Protein AF-A0A6M3LXX3-F1 (afdb_monomer_lite)

Radius of gyration: 16.16 Å; chains: 1; bounding box: 36×19×49 Å

InterPro domains:
  IPR009057 Homedomain-like superfamily [SSF46689] (35-74)

Organism: NCBI:txid1070528

Foldseek 3Di:
DPPPDPQCDDPQDRGPVPRPDPDDCVRVVDHPVVVVVVVLLVVLQVVVVVPDDLVNSCVVVVHDSVVSCCSNVVPPDD

Sequence (78 aa):
MIERYQDTGCELAPSCLNCPFPVCREDDGYTVRAFIKRRRDAEILELCQAGLSVGELAERFGLSERSIWRITAGGRLH

pLDDT: mean 75.29, std 11.34, range [39.53, 88.44]

Structure (mmCIF, N/CA/C/O backbone):
data_AF-A0A6M3LXX3-F1
#
_entry.id   AF-A0A6M3LXX3-F1
#
loop_
_atom_site.group_PDB
_atom_site.id
_atom_site.type_symbol
_atom_site.label_atom_id
_atom_site.label_alt_id
_atom_site.label_comp_id
_atom_site.label_asym_id
_atom_site.label_entity_id
_atom_site.label_seq_id
_atom_site.pdbx_PDB_ins_code
_atom_site.Cartn_x
_atom_site.Cartn_y
_atom_site.Cartn_z
_atom_site.occupancy
_atom_site.B_iso_or_equiv
_atom_site.auth_seq_id
_atom_site.auth_comp_id
_atom_site.auth_asym_id
_atom_site.auth_atom_id
_atom_site.pdbx_PDB_model_num
ATOM 1 N N . MET A 1 1 ? 18.963 -9.069 -35.677 1.00 44.62 1 MET A N 1
ATOM 2 C CA . MET A 1 1 ? 19.602 -8.192 -34.674 1.00 44.62 1 MET A CA 1
ATOM 3 C C . MET A 1 1 ? 18.988 -8.544 -33.337 1.00 44.62 1 MET A C 1
ATOM 5 O O . MET A 1 1 ? 17.774 -8.479 -33.234 1.00 44.62 1 MET A O 1
ATOM 9 N N . ILE A 1 2 ? 19.777 -9.041 -32.385 1.00 58.84 2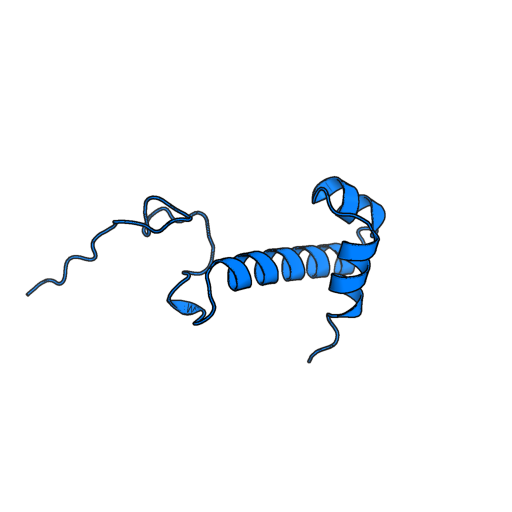 ILE A N 1
ATOM 10 C CA . ILE A 1 2 ? 19.254 -9.395 -31.061 1.00 58.84 2 ILE A CA 1
ATOM 11 C C . ILE A 1 2 ? 19.243 -8.106 -30.249 1.00 58.84 2 ILE A C 1
ATOM 13 O O . ILE A 1 2 ? 20.304 -7.599 -29.890 1.00 58.84 2 ILE A O 1
ATOM 17 N N . GLU A 1 3 ? 18.056 -7.550 -30.036 1.00 57.75 3 GLU A N 1
ATOM 18 C CA . GLU A 1 3 ? 17.842 -6.404 -29.160 1.00 57.75 3 GLU A CA 1
ATOM 19 C C . GLU A 1 3 ? 18.174 -6.853 -27.732 1.00 57.75 3 GLU A C 1
ATOM 21 O O . GLU A 1 3 ? 17.422 -7.581 -27.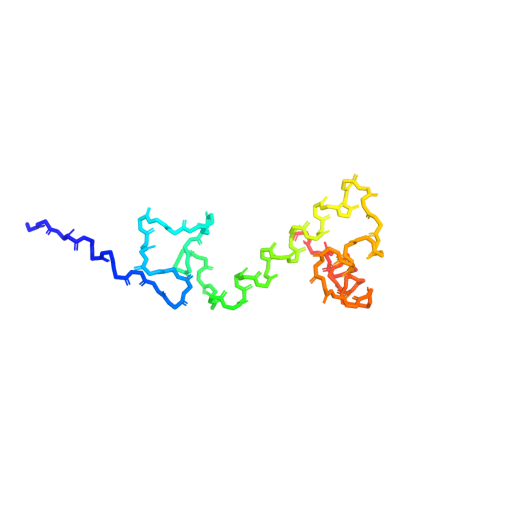085 1.00 57.75 3 GLU A O 1
ATOM 26 N N . ARG A 1 4 ? 19.396 -6.552 -27.283 1.00 62.28 4 ARG A N 1
ATOM 27 C CA . ARG A 1 4 ? 19.855 -6.922 -25.945 1.00 62.28 4 ARG A CA 1
ATOM 28 C C . ARG A 1 4 ? 19.213 -5.947 -24.979 1.00 62.28 4 ARG A C 1
ATOM 30 O O . ARG A 1 4 ? 19.655 -4.806 -24.890 1.00 62.28 4 ARG A O 1
ATOM 37 N N . TYR A 1 5 ? 18.183 -6.411 -24.281 1.00 67.56 5 TYR A N 1
ATOM 38 C CA . TYR A 1 5 ? 17.611 -5.704 -23.145 1.00 67.56 5 TYR A CA 1
ATOM 39 C C . TYR A 1 5 ? 18.749 -5.281 -22.204 1.00 67.56 5 TYR A C 1
ATOM 41 O O . TYR A 1 5 ? 19.444 -6.131 -21.640 1.00 67.56 5 TYR A O 1
ATOM 49 N N . GLN A 1 6 ? 19.019 -3.975 -22.133 1.00 65.75 6 GLN A N 1
ATOM 50 C CA . GLN A 1 6 ? 20.039 -3.441 -21.241 1.00 65.75 6 GLN A CA 1
ATOM 51 C C . GLN A 1 6 ? 19.447 -3.412 -19.843 1.00 65.75 6 GLN A C 1
ATOM 53 O O . GLN A 1 6 ? 18.476 -2.708 -19.578 1.00 65.75 6 GLN A O 1
ATOM 58 N N . ASP A 1 7 ? 20.038 -4.202 -18.956 1.00 74.19 7 ASP A N 1
ATOM 59 C CA . ASP A 1 7 ? 19.650 -4.263 -17.557 1.00 74.19 7 ASP A CA 1
ATOM 60 C C . ASP A 1 7 ? 20.209 -3.059 -16.786 1.00 74.19 7 ASP A C 1
ATOM 62 O O . ASP A 1 7 ? 21.016 -3.186 -15.874 1.00 74.19 7 ASP A O 1
ATOM 66 N N . THR A 1 8 ? 19.844 -1.855 -17.216 1.00 78.00 8 THR A N 1
ATOM 67 C CA . THR A 1 8 ? 20.291 -0.597 -16.606 1.00 78.00 8 THR A CA 1
ATOM 68 C C . THR A 1 8 ? 19.525 -0.262 -15.331 1.00 78.00 8 THR A C 1
ATOM 70 O O . THR A 1 8 ? 19.943 0.622 -14.586 1.00 78.00 8 THR A O 1
ATOM 73 N N . GLY A 1 9 ? 18.405 -0.945 -15.077 1.00 77.00 9 GLY A N 1
ATOM 74 C CA . GLY A 1 9 ? 17.531 -0.612 -13.964 1.00 77.00 9 GLY A CA 1
ATOM 75 C C . GLY A 1 9 ? 16.855 0.752 -14.128 1.00 77.00 9 GLY A C 1
ATOM 76 O O . GLY A 1 9 ? 16.810 1.349 -15.204 1.00 77.00 9 GLY A O 1
ATOM 77 N N . CYS A 1 10 ? 16.310 1.256 -13.028 1.00 78.88 10 CYS A N 1
ATOM 78 C CA . CYS A 1 10 ? 15.744 2.593 -12.901 1.00 78.88 10 CYS A CA 1
ATOM 79 C C . CYS A 1 10 ? 16.097 3.193 -11.531 1.00 78.88 10 CYS A C 1
ATOM 81 O O . CYS A 1 10 ? 16.785 2.575 -10.723 1.00 78.88 10 CYS A O 1
ATOM 83 N N . GLU A 1 11 ? 15.576 4.383 -11.228 1.00 74.44 11 GLU A N 1
ATOM 84 C CA . GLU A 1 11 ? 15.782 5.065 -9.938 1.00 74.44 11 GLU A CA 1
ATOM 85 C C . GLU A 1 11 ? 15.353 4.248 -8.700 1.00 74.44 11 GLU A C 1
ATOM 87 O O . GLU A 1 11 ? 15.749 4.572 -7.584 1.00 74.44 11 GLU A O 1
ATOM 92 N N . LEU A 1 12 ? 14.550 3.195 -8.884 1.00 71.44 12 LEU A N 1
ATOM 93 C CA . LEU A 1 12 ? 14.061 2.331 -7.807 1.00 71.44 12 LEU A CA 1
ATOM 94 C C . LEU A 1 12 ? 14.858 1.047 -7.612 1.00 71.44 12 LEU A C 1
ATOM 96 O O . LEU A 1 12 ? 14.863 0.480 -6.523 1.00 71.44 12 LEU A O 1
ATOM 100 N N . ALA A 1 13 ? 15.447 0.541 -8.687 1.00 77.75 13 ALA A N 1
ATOM 101 C CA . ALA A 1 13 ? 16.113 -0.745 -8.703 1.00 77.75 13 ALA A CA 1
ATOM 102 C C . ALA A 1 13 ? 17.261 -0.660 -9.706 1.00 77.75 13 ALA A C 1
ATOM 104 O O . ALA A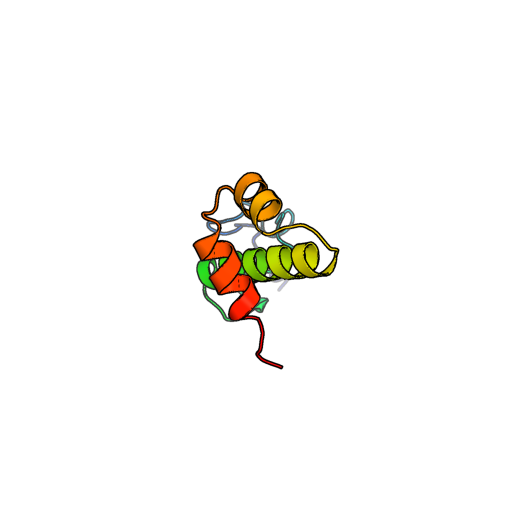 1 13 ? 17.004 -0.361 -10.869 1.00 77.75 13 ALA A O 1
ATOM 105 N N . PRO A 1 14 ? 18.506 -0.950 -9.304 1.00 79.25 14 PRO A N 1
ATOM 106 C CA . PRO A 1 14 ? 19.666 -0.834 -10.188 1.00 79.25 14 PRO A CA 1
ATOM 107 C C . PRO A 1 14 ? 19.687 -1.892 -11.306 1.00 79.25 14 PRO A C 1
ATOM 109 O O . PRO A 1 14 ? 20.549 -1.838 -12.172 1.00 79.25 14 PRO A O 1
ATOM 112 N N . SER A 1 15 ? 18.756 -2.851 -11.282 1.00 80.88 15 SER A N 1
ATOM 113 C CA . SER A 1 15 ? 18.614 -3.945 -12.241 1.00 80.88 15 SER A CA 1
ATOM 114 C C . SER A 1 15 ? 17.126 -4.198 -12.484 1.00 80.88 15 SER A C 1
ATOM 116 O O . SER A 1 15 ? 16.352 -4.333 -11.534 1.00 80.88 15 SER A O 1
ATOM 118 N N . CYS A 1 16 ? 16.720 -4.256 -13.750 1.00 78.75 16 CYS A N 1
ATOM 119 C CA . CYS A 1 16 ? 15.354 -4.595 -14.145 1.00 78.75 16 CYS A CA 1
ATOM 120 C C . CYS A 1 16 ? 15.082 -6.097 -13.963 1.00 78.75 16 CYS A C 1
ATOM 122 O O . CYS A 1 16 ? 13.976 -6.486 -13.598 1.00 78.75 16 CYS A O 1
ATOM 124 N N . LEU A 1 17 ? 16.101 -6.933 -14.169 1.00 80.69 17 LEU A N 1
ATOM 125 C CA . LEU A 1 17 ? 16.054 -8.386 -14.018 1.00 80.69 17 LEU A CA 1
ATOM 126 C C . LEU A 1 17 ? 16.022 -8.833 -12.550 1.00 80.69 17 LEU A C 1
ATOM 128 O O . LEU A 1 17 ? 15.506 -9.906 -12.259 1.00 80.69 17 LEU A O 1
ATOM 132 N N . ASN A 1 18 ? 16.542 -8.016 -11.629 1.00 76.62 18 ASN A N 1
ATOM 133 C CA . ASN A 1 18 ? 16.489 -8.254 -10.180 1.00 76.62 18 ASN A CA 1
ATOM 134 C C . ASN A 1 18 ? 15.612 -7.222 -9.465 1.00 76.62 18 ASN A C 1
ATOM 136 O O . ASN A 1 18 ? 15.854 -6.875 -8.307 1.00 76.62 18 ASN A O 1
ATOM 140 N N . CYS A 1 19 ? 14.615 -6.690 -10.169 1.00 79.12 19 CYS A N 1
ATOM 141 C CA . CYS A 1 19 ? 13.724 -5.700 -9.601 1.00 79.12 19 CYS A CA 1
ATOM 142 C C . CYS A 1 19 ? 12.950 -6.332 -8.427 1.00 79.12 19 CYS A C 1
ATOM 144 O O . CYS A 1 19 ? 12.241 -7.317 -8.634 1.00 79.12 19 CYS A O 1
ATOM 146 N N . PRO A 1 20 ? 13.035 -5.783 -7.199 1.00 75.56 20 PRO A N 1
ATOM 147 C CA . PRO A 1 20 ? 12.272 -6.296 -6.060 1.00 75.56 20 PRO A CA 1
ATOM 148 C C . PRO A 1 20 ? 10.776 -5.964 -6.174 1.00 75.56 20 PRO A C 1
ATOM 150 O O . PRO A 1 20 ? 9.988 -6.339 -5.308 1.00 75.56 20 PRO A O 1
ATOM 153 N N . PHE A 1 21 ? 10.381 -5.225 -7.216 1.00 70.75 21 PHE A N 1
ATOM 154 C CA . PHE A 1 21 ? 9.014 -4.787 -7.415 1.00 70.75 21 PHE A CA 1
ATOM 155 C C . PHE A 1 21 ? 8.243 -5.767 -8.308 1.00 70.75 21 PHE A C 1
ATOM 157 O O . PHE A 1 21 ? 8.721 -6.136 -9.379 1.00 70.75 21 PHE A O 1
ATOM 164 N N . PRO A 1 22 ? 7.012 -6.131 -7.919 1.00 67.00 22 PRO A N 1
ATOM 165 C CA . PRO A 1 22 ? 6.185 -7.087 -8.655 1.00 67.00 22 PRO A CA 1
ATOM 166 C C . PRO A 1 22 ? 5.594 -6.546 -9.970 1.00 67.00 22 PRO A C 1
ATOM 168 O O . PRO A 1 22 ? 4.994 -7.320 -10.708 1.00 67.00 22 PRO A O 1
ATOM 171 N N . VAL A 1 23 ? 5.712 -5.243 -10.264 1.00 69.75 23 VAL A N 1
ATOM 172 C CA . VAL A 1 23 ? 5.299 -4.640 -11.550 1.00 69.75 23 VAL A CA 1
ATOM 173 C C . VAL A 1 23 ? 6.327 -3.589 -11.958 1.00 69.75 23 VAL A C 1
ATOM 175 O O . VAL A 1 23 ? 6.841 -2.851 -11.112 1.00 69.75 23 VAL A O 1
ATOM 178 N N . CYS A 1 24 ? 6.626 -3.526 -13.256 1.00 73.62 24 CYS A N 1
ATOM 179 C CA . CYS A 1 24 ? 7.549 -2.551 -13.822 1.00 73.62 24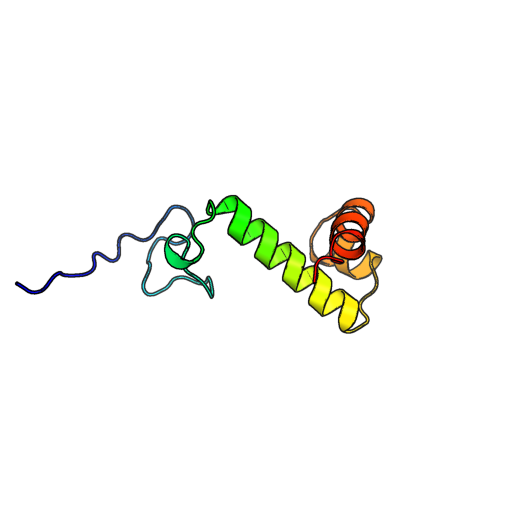 CYS A CA 1
ATOM 180 C C . CYS A 1 24 ? 6.885 -1.172 -13.969 1.00 73.62 24 CYS A C 1
ATOM 182 O O . CYS A 1 24 ? 5.716 -1.062 -14.332 1.00 73.62 24 CYS A O 1
ATOM 184 N N . ARG A 1 25 ? 7.659 -0.102 -13.747 1.00 67.88 25 ARG A N 1
ATOM 185 C CA . ARG A 1 25 ? 7.193 1.289 -13.891 1.00 67.88 25 ARG A CA 1
ATOM 186 C C . ARG A 1 25 ? 6.674 1.618 -15.297 1.00 67.88 25 ARG A C 1
ATOM 188 O O . ARG A 1 25 ? 5.818 2.479 -15.436 1.00 67.88 25 ARG A O 1
ATOM 195 N N . GLU A 1 26 ? 7.244 0.976 -16.316 1.00 67.62 26 GLU A N 1
ATOM 196 C CA . GLU A 1 26 ? 6.877 1.193 -17.720 1.00 67.62 26 GLU A CA 1
ATOM 197 C C . GLU A 1 26 ? 5.570 0.468 -18.071 1.00 67.62 26 GLU A C 1
ATOM 199 O O . GLU A 1 26 ? 4.849 0.913 -18.956 1.00 67.62 26 GLU A O 1
ATOM 204 N N . ASP A 1 27 ? 5.253 -0.616 -17.356 1.00 70.00 27 ASP A N 1
ATOM 205 C CA . ASP A 1 27 ? 4.073 -1.455 -17.595 1.00 70.00 27 ASP A CA 1
ATOM 206 C C . ASP A 1 27 ? 2.782 -0.787 -17.093 1.00 70.00 27 ASP A C 1
ATOM 208 O O . ASP A 1 27 ? 1.747 -0.845 -17.749 1.00 70.00 27 ASP A O 1
ATOM 212 N N . ASP A 1 28 ? 2.838 -0.108 -15.940 1.00 64.94 28 ASP A N 1
ATOM 213 C CA . ASP A 1 28 ? 1.647 0.462 -15.290 1.00 64.94 28 ASP A CA 1
ATOM 214 C C . ASP A 1 28 ? 1.208 1.809 -15.908 1.00 64.94 28 ASP A C 1
ATOM 216 O O . ASP A 1 28 ? 0.144 2.324 -15.580 1.00 64.94 28 ASP A O 1
ATOM 220 N N . GLY A 1 29 ? 2.011 2.427 -16.787 1.00 61.91 29 GLY A N 1
ATOM 221 C CA . GLY A 1 29 ? 1.701 3.715 -17.440 1.00 61.91 29 GLY A CA 1
ATOM 222 C C . GLY A 1 29 ? 1.593 4.929 -16.496 1.00 61.91 29 GLY A C 1
ATOM 223 O O . GLY A 1 29 ? 1.434 6.067 -16.945 1.00 61.91 29 GLY A O 1
ATOM 224 N N . TYR A 1 30 ? 1.701 4.714 -15.183 1.00 61.91 30 TYR A N 1
ATOM 225 C CA . TYR A 1 30 ? 1.747 5.738 -14.147 1.00 61.91 30 TYR A CA 1
ATOM 226 C C . TYR A 1 30 ? 3.189 6.104 -13.791 1.00 61.91 30 TYR A C 1
ATOM 228 O O . TYR A 1 30 ? 4.124 5.320 -13.934 1.00 61.91 30 TYR A O 1
ATOM 236 N N . THR A 1 31 ? 3.388 7.311 -13.252 1.00 66.75 31 THR A N 1
ATOM 237 C CA . THR A 1 31 ? 4.691 7.661 -12.677 1.00 66.75 31 THR A CA 1
ATOM 238 C C . THR A 1 31 ? 5.048 6.684 -11.559 1.00 66.75 31 THR A C 1
ATOM 240 O O . THR A 1 31 ? 4.219 6.348 -10.718 1.00 66.75 31 THR A O 1
ATOM 243 N N . VAL A 1 32 ? 6.320 6.295 -11.503 1.00 67.06 32 VAL A N 1
ATOM 244 C CA . VAL A 1 32 ? 6.935 5.455 -10.460 1.00 67.06 32 VAL A CA 1
ATOM 245 C C . VAL A 1 32 ? 6.398 5.731 -9.051 1.00 67.06 32 VAL A C 1
ATOM 247 O O . VAL A 1 32 ? 6.041 4.823 -8.301 1.00 67.06 32 VAL A O 1
ATOM 250 N N . ARG A 1 33 ? 6.311 7.013 -8.688 1.00 67.94 33 ARG A N 1
ATOM 251 C CA . ARG A 1 33 ? 5.829 7.454 -7.374 1.00 67.94 33 ARG A CA 1
ATOM 252 C C . ARG A 1 33 ? 4.349 7.148 -7.159 1.00 67.94 33 ARG A C 1
ATOM 254 O O . ARG A 1 33 ? 3.961 6.787 -6.051 1.00 67.94 33 ARG A O 1
ATOM 261 N N . ALA A 1 34 ? 3.528 7.287 -8.198 1.00 71.81 34 ALA A N 1
ATOM 262 C CA . ALA A 1 34 ? 2.116 6.931 -8.153 1.00 71.81 34 ALA A CA 1
ATOM 263 C C . ALA A 1 34 ? 1.928 5.412 -8.031 1.00 71.81 34 ALA A C 1
ATOM 265 O O . ALA A 1 34 ? 1.080 4.987 -7.248 1.00 71.81 34 ALA A O 1
ATOM 266 N N . PHE A 1 35 ? 2.761 4.611 -8.704 1.00 72.31 35 PHE A N 1
ATOM 267 C CA . PHE A 1 35 ? 2.756 3.153 -8.567 1.00 72.31 35 PHE A CA 1
ATOM 268 C C . PHE A 1 35 ? 3.115 2.703 -7.143 1.00 72.31 35 PHE A C 1
ATOM 270 O O . PHE A 1 35 ? 2.340 1.981 -6.519 1.00 72.31 35 PHE A O 1
ATOM 277 N N . ILE A 1 36 ? 4.229 3.194 -6.578 1.00 75.81 36 ILE A N 1
ATOM 278 C CA . ILE A 1 36 ? 4.625 2.884 -5.189 1.00 75.81 36 ILE A CA 1
ATOM 279 C C . ILE A 1 36 ? 3.517 3.274 -4.216 1.00 75.81 36 ILE A C 1
ATOM 281 O O . ILE A 1 36 ? 3.178 2.512 -3.310 1.00 75.81 36 ILE A O 1
ATOM 285 N N . LYS A 1 37 ? 2.935 4.461 -4.412 1.00 78.44 37 LYS A N 1
ATOM 286 C CA . LYS A 1 37 ? 1.842 4.933 -3.573 1.00 78.44 37 LYS A CA 1
ATOM 287 C C . LYS A 1 37 ? 0.631 4.002 -3.671 1.00 78.44 37 LYS A C 1
ATOM 289 O O . LYS A 1 37 ? 0.119 3.600 -2.637 1.00 78.44 37 LYS A O 1
ATOM 294 N N . ARG A 1 38 ? 0.197 3.621 -4.876 1.00 77.69 38 ARG A N 1
ATOM 295 C CA . ARG A 1 38 ? -0.939 2.703 -5.066 1.00 77.69 38 ARG A CA 1
ATOM 296 C C . ARG A 1 38 ? -0.678 1.311 -4.504 1.00 77.69 38 ARG A C 1
ATOM 298 O O . ARG A 1 38 ? -1.570 0.761 -3.877 1.00 77.69 38 ARG A O 1
ATOM 305 N N . ARG A 1 39 ? 0.526 0.765 -4.687 1.00 80.50 39 ARG A N 1
ATOM 306 C CA . ARG A 1 39 ? 0.938 -0.524 -4.108 1.00 80.50 39 ARG A CA 1
ATOM 307 C C . ARG A 1 39 ? 0.851 -0.504 -2.590 1.00 80.50 39 ARG A C 1
ATOM 309 O O . ARG A 1 39 ? 0.216 -1.375 -2.014 1.00 80.50 39 ARG A O 1
ATOM 316 N N . ARG A 1 40 ? 1.429 0.521 -1.962 1.00 82.56 40 ARG A N 1
ATOM 317 C CA . ARG A 1 40 ? 1.349 0.709 -0.511 1.00 82.56 40 ARG A CA 1
ATOM 318 C C . ARG A 1 40 ? -0.099 0.861 -0.045 1.00 82.56 40 ARG A C 1
ATOM 320 O O . ARG A 1 40 ? -0.484 0.248 0.941 1.00 82.56 40 ARG A O 1
ATOM 327 N N . ASP A 1 41 ? -0.888 1.671 -0.748 1.00 83.62 41 ASP A N 1
ATOM 328 C CA . ASP A 1 41 ? -2.294 1.901 -0.420 1.00 83.62 41 ASP A CA 1
ATOM 329 C C . ASP A 1 41 ? -3.114 0.596 -0.540 1.00 83.62 41 ASP A C 1
ATOM 331 O O . ASP A 1 41 ? -3.939 0.313 0.326 1.00 83.62 41 ASP A O 1
ATOM 335 N N . ALA A 1 42 ? -2.849 -0.226 -1.562 1.00 82.81 42 ALA A N 1
ATOM 336 C CA . ALA A 1 42 ? -3.472 -1.537 -1.754 1.00 82.81 42 ALA A CA 1
ATOM 337 C C . ALA A 1 42 ? -3.070 -2.537 -0.661 1.00 82.81 42 ALA A C 1
ATOM 339 O O . ALA A 1 42 ? -3.939 -3.185 -0.092 1.00 82.81 42 ALA A O 1
ATOM 340 N N . GLU A 1 43 ? -1.788 -2.602 -0.296 1.00 85.75 43 GLU A N 1
ATOM 341 C CA . GLU A 1 43 ? -1.308 -3.477 0.781 1.00 85.75 43 GLU A CA 1
ATOM 342 C C . GLU A 1 43 ? -1.930 -3.100 2.138 1.00 85.75 43 GLU A C 1
ATOM 344 O O . GLU A 1 43 ? -2.347 -3.963 2.909 1.00 85.75 43 GLU A O 1
ATOM 349 N N . ILE A 1 44 ? -2.077 -1.797 2.410 1.00 85.19 44 ILE A N 1
ATOM 350 C CA . ILE A 1 44 ? -2.784 -1.287 3.594 1.00 85.19 44 ILE A CA 1
ATOM 351 C C . ILE A 1 44 ? -4.262 -1.707 3.574 1.00 85.19 44 ILE A C 1
ATOM 353 O O . ILE A 1 44 ? -4.795 -2.096 4.613 1.00 85.19 44 ILE A O 1
ATOM 357 N N . LEU A 1 45 ? -4.926 -1.642 2.415 1.00 84.06 45 LEU A N 1
ATOM 358 C CA . LEU A 1 45 ? -6.314 -2.083 2.253 1.00 84.06 45 LEU A CA 1
ATOM 359 C C . LEU A 1 45 ? -6.466 -3.592 2.464 1.00 84.06 45 LEU A C 1
ATOM 361 O O . LEU A 1 45 ? -7.371 -3.999 3.188 1.00 84.06 45 LEU A O 1
ATOM 365 N N . GLU A 1 46 ? -5.591 -4.411 1.878 1.00 85.31 46 GLU A N 1
ATOM 366 C CA . GLU A 1 46 ? -5.608 -5.870 2.038 1.00 85.31 46 GLU A CA 1
ATOM 367 C C . GLU A 1 46 ? -5.410 -6.272 3.500 1.00 85.31 46 GLU A C 1
ATOM 369 O O . GLU A 1 46 ? -6.173 -7.076 4.032 1.00 85.31 46 GLU A O 1
ATOM 374 N N . LEU A 1 47 ? -4.445 -5.661 4.191 1.00 86.12 47 LEU A N 1
ATOM 375 C CA . LEU A 1 47 ? -4.217 -5.923 5.610 1.00 86.12 47 LEU A 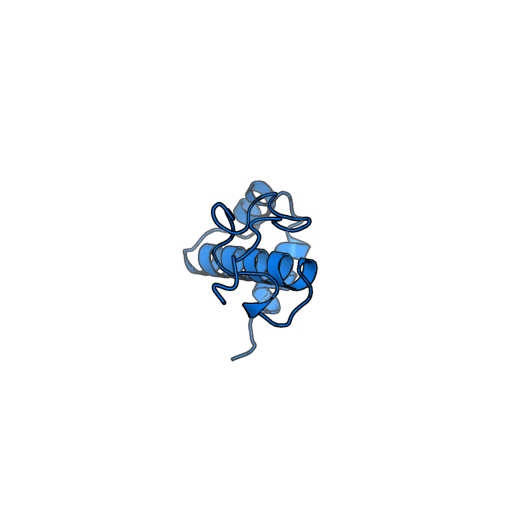CA 1
ATOM 376 C C . LEU A 1 47 ? -5.385 -5.441 6.483 1.00 86.12 47 LEU A C 1
ATOM 378 O O . LEU A 1 47 ? -5.761 -6.122 7.437 1.00 86.12 47 LEU A O 1
ATOM 382 N N . CYS A 1 48 ? -5.997 -4.303 6.143 1.00 84.62 48 CYS A N 1
ATOM 383 C CA . CYS A 1 48 ? -7.203 -3.830 6.820 1.00 84.62 48 CYS A CA 1
ATOM 384 C C . CYS A 1 48 ? -8.384 -4.797 6.612 1.00 84.62 48 CYS A C 1
ATOM 386 O O . CYS A 1 48 ? -9.133 -5.052 7.552 1.00 84.62 48 CYS A O 1
ATOM 388 N N . GLN A 1 49 ? -8.541 -5.368 5.410 1.00 81.94 49 GLN A N 1
ATOM 389 C CA . GLN A 1 49 ? -9.551 -6.396 5.122 1.00 81.94 49 GLN A CA 1
ATOM 390 C C . GLN A 1 49 ? -9.248 -7.726 5.822 1.00 81.94 49 GLN A C 1
ATOM 392 O O . GLN A 1 49 ? -10.174 -8.421 6.234 1.00 81.94 49 GLN A O 1
ATOM 397 N N . ALA A 1 50 ? -7.970 -8.052 6.020 1.00 86.00 50 ALA A N 1
ATOM 398 C CA . ALA A 1 50 ? -7.530 -9.201 6.807 1.00 86.00 50 ALA A CA 1
ATOM 399 C C . ALA A 1 50 ? -7.787 -9.043 8.321 1.00 86.00 50 ALA A C 1
ATOM 401 O O . ALA A 1 50 ? -7.570 -9.988 9.077 1.00 86.00 50 ALA A O 1
ATOM 402 N N . GLY A 1 51 ? -8.268 -7.876 8.766 1.00 85.12 51 GLY A N 1
ATOM 403 C CA . GLY A 1 51 ? -8.667 -7.615 10.148 1.00 85.12 51 GLY A CA 1
ATOM 404 C C . GLY A 1 51 ? -7.637 -6.856 10.984 1.00 85.12 51 GLY A C 1
ATOM 405 O O . GLY A 1 51 ? -7.853 -6.716 12.187 1.00 85.12 51 GLY A O 1
ATOM 406 N N . LEU A 1 52 ? -6.548 -6.349 10.387 1.00 86.44 52 LEU A N 1
ATOM 407 C CA . LEU A 1 52 ? -5.625 -5.470 11.110 1.00 86.44 52 LEU A CA 1
ATOM 408 C C . LEU A 1 52 ? -6.294 -4.129 11.399 1.00 86.44 52 LEU A C 1
ATOM 410 O O . LEU A 1 52 ? -6.964 -3.536 10.548 1.00 86.44 52 LEU A O 1
ATOM 414 N N . SER A 1 53 ? -6.067 -3.627 12.607 1.00 85.88 53 SER A N 1
ATOM 415 C CA . SER A 1 53 ? -6.607 -2.343 13.025 1.00 85.88 53 SER A CA 1
ATOM 416 C C . SER A 1 53 ? -5.805 -1.172 12.442 1.00 85.88 53 SER A C 1
ATOM 418 O O . SER A 1 53 ? -4.619 -1.272 12.121 1.00 85.88 53 SER A O 1
ATOM 420 N N . VAL A 1 54 ? -6.465 -0.018 12.299 1.00 84.62 54 VAL A N 1
ATOM 421 C CA . VAL A 1 54 ? -5.852 1.205 11.750 1.00 84.62 54 VAL A CA 1
ATOM 422 C C . VAL A 1 54 ? -4.601 1.625 12.532 1.00 84.62 54 VAL A C 1
ATOM 424 O O . VAL A 1 54 ? -3.645 2.100 11.920 1.00 84.62 54 VAL A O 1
ATOM 427 N N . GLY A 1 55 ? -4.5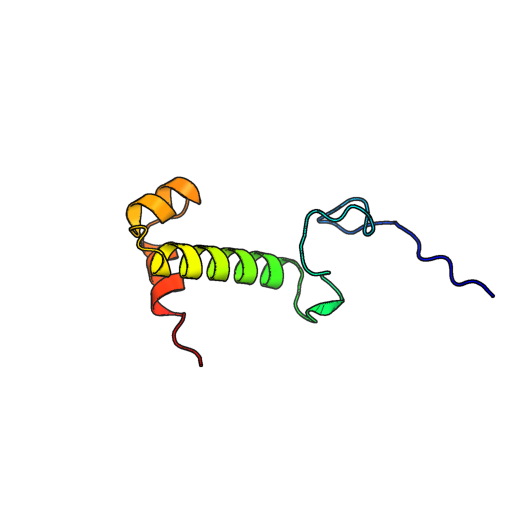88 1.411 13.852 1.00 84.25 55 GLY A N 1
ATOM 428 C CA . GLY A 1 55 ? -3.434 1.679 14.713 1.00 84.25 55 GLY A CA 1
ATOM 429 C C . GLY A 1 55 ? -2.232 0.788 14.385 1.00 84.25 55 GLY A C 1
ATOM 430 O O . GLY A 1 55 ? -1.132 1.292 14.181 1.00 84.25 55 GLY A O 1
ATOM 431 N N . GLU A 1 56 ? -2.449 -0.518 14.211 1.00 87.19 56 GLU A N 1
ATOM 432 C CA . GLU A 1 56 ? -1.381 -1.462 13.843 1.00 87.19 56 GLU A CA 1
ATOM 433 C C . GLU A 1 56 ? -0.790 -1.149 12.461 1.00 87.19 56 GLU A C 1
ATOM 435 O O . GLU A 1 56 ? 0.421 -1.230 12.251 1.00 87.19 56 GLU A O 1
ATOM 440 N N . LEU A 1 57 ? -1.637 -0.748 11.509 1.00 86.81 57 LEU A N 1
ATOM 441 C CA . LEU A 1 57 ? -1.197 -0.314 10.182 1.00 86.81 57 LEU A CA 1
ATOM 442 C C . LEU A 1 57 ? -0.420 1.005 10.246 1.00 86.81 57 LEU A C 1
ATOM 444 O O . LEU A 1 57 ? 0.585 1.165 9.553 1.00 86.81 57 LEU A O 1
ATOM 448 N N . ALA A 1 58 ? -0.857 1.944 11.082 1.00 88.44 58 ALA A N 1
ATOM 449 C CA . ALA A 1 58 ? -0.164 3.205 11.309 1.00 88.44 58 ALA A CA 1
ATOM 450 C C . ALA A 1 58 ? 1.259 2.968 11.839 1.00 88.44 58 ALA A C 1
ATOM 452 O O . ALA A 1 58 ? 2.215 3.494 11.265 1.00 88.44 58 ALA A O 1
ATOM 453 N N . GLU A 1 59 ? 1.417 2.112 12.850 1.00 88.00 59 GLU A N 1
ATOM 454 C CA . GLU A 1 59 ? 2.727 1.756 13.403 1.00 88.00 59 GLU A CA 1
ATOM 455 C C . GLU A 1 59 ? 3.592 0.987 12.398 1.00 88.00 59 GLU A C 1
ATOM 457 O O . GLU A 1 59 ? 4.737 1.369 12.151 1.00 88.00 59 GLU A O 1
ATOM 462 N N . ARG A 1 60 ? 3.038 -0.044 11.744 1.00 86.00 60 ARG A N 1
ATOM 463 C CA . ARG A 1 60 ? 3.772 -0.876 10.775 1.00 86.00 60 ARG A CA 1
ATOM 464 C C . ARG A 1 60 ? 4.296 -0.070 9.587 1.00 86.00 60 ARG A C 1
ATOM 466 O O . ARG A 1 60 ? 5.413 -0.302 9.134 1.00 86.00 60 ARG A O 1
ATOM 473 N N . PHE A 1 61 ? 3.496 0.861 9.070 1.00 83.88 61 PHE A N 1
ATOM 474 C CA . PHE A 1 61 ? 3.860 1.667 7.903 1.00 83.88 61 PHE A CA 1
ATOM 475 C C . PHE A 1 61 ? 4.452 3.035 8.266 1.00 83.88 61 PHE A C 1
ATOM 477 O O . PHE A 1 61 ? 4.746 3.810 7.350 1.00 83.88 61 PHE A O 1
ATOM 484 N N . GLY A 1 62 ? 4.604 3.367 9.552 1.00 85.56 62 GLY A N 1
ATOM 485 C CA . GLY A 1 62 ? 5.068 4.684 10.001 1.00 85.56 62 GLY A CA 1
ATOM 486 C C . GLY A 1 62 ? 4.182 5.834 9.509 1.00 85.56 62 GLY A C 1
ATOM 487 O O . GLY A 1 62 ? 4.678 6.907 9.163 1.00 85.56 62 GLY A O 1
ATOM 488 N N . LEU A 1 63 ? 2.874 5.595 9.387 1.00 85.12 63 LEU A N 1
ATOM 489 C CA . LEU A 1 63 ? 1.888 6.587 8.962 1.00 85.12 63 LEU A CA 1
ATOM 490 C C . LEU A 1 63 ? 1.058 7.059 10.141 1.00 85.12 63 LEU A C 1
ATOM 492 O O . LEU A 1 63 ? 0.839 6.338 11.100 1.00 85.12 63 LEU A O 1
ATOM 496 N N . SER A 1 64 ? 0.504 8.261 10.029 1.00 85.75 64 SER A N 1
ATOM 497 C CA . SER A 1 64 ? -0.557 8.679 10.940 1.00 85.75 64 SER A CA 1
ATOM 498 C C . SER A 1 64 ? -1.836 7.888 10.663 1.00 85.75 64 SER A C 1
ATOM 500 O O . SER A 1 64 ? -2.172 7.648 9.500 1.00 85.75 64 SER A O 1
ATOM 502 N N . GLU A 1 65 ? -2.620 7.612 11.705 1.00 85.25 65 GLU A N 1
ATOM 503 C CA . GLU A 1 65 ? -3.940 6.970 11.589 1.00 85.25 65 GLU A CA 1
ATOM 504 C C . GLU A 1 65 ? -4.844 7.678 10.571 1.00 85.25 65 GLU A C 1
ATOM 506 O O . GLU A 1 65 ? -5.548 7.034 9.805 1.00 85.25 65 GLU A O 1
ATOM 511 N N . ARG A 1 66 ? -4.767 9.013 10.483 1.00 82.19 66 ARG A N 1
ATOM 512 C CA . ARG A 1 66 ? -5.487 9.819 9.478 1.00 82.19 66 ARG A CA 1
ATOM 513 C C . ARG A 1 66 ? -5.115 9.472 8.032 1.00 82.19 66 ARG A C 1
ATOM 515 O O . ARG A 1 66 ? -5.960 9.562 7.145 1.00 82.19 66 ARG A O 1
ATOM 522 N N . SER A 1 67 ? -3.856 9.113 7.779 1.00 82.94 67 SER A N 1
ATOM 523 C CA . SER A 1 67 ? -3.391 8.719 6.446 1.00 82.94 67 SER A CA 1
ATOM 524 C C . SER A 1 67 ? -3.946 7.348 6.077 1.00 82.94 67 SER A C 1
ATOM 526 O O . SER A 1 67 ? -4.475 7.190 4.981 1.00 82.94 67 SER A O 1
ATOM 528 N N . ILE A 1 68 ? -3.915 6.405 7.025 1.00 85.81 68 ILE A N 1
ATOM 529 C CA . ILE A 1 68 ? -4.537 5.085 6.873 1.00 85.81 68 ILE A CA 1
ATOM 530 C C . ILE A 1 68 ? -6.044 5.231 6.652 1.00 85.81 68 ILE A C 1
ATOM 532 O O . ILE A 1 68 ? -6.553 4.705 5.673 1.00 85.81 68 ILE A O 1
ATOM 536 N N . TRP A 1 69 ? -6.736 6.034 7.465 1.00 84.38 69 TRP A N 1
ATOM 537 C CA . TRP A 1 69 ? -8.160 6.340 7.297 1.00 84.38 69 TRP A CA 1
ATOM 538 C C . TRP A 1 69 ? -8.494 6.893 5.916 1.00 84.38 69 TRP A C 1
ATOM 540 O O . TRP A 1 69 ? -9.519 6.547 5.347 1.00 84.38 69 TRP A O 1
ATOM 550 N N . ARG A 1 70 ? -7.644 7.749 5.347 1.00 79.81 70 ARG A N 1
ATOM 551 C CA . ARG A 1 70 ? -7.863 8.290 4.001 1.00 79.81 70 ARG A CA 1
ATOM 552 C C . ARG A 1 70 ? -7.679 7.231 2.913 1.00 79.81 70 ARG A C 1
ATOM 554 O O . ARG A 1 70 ? -8.363 7.288 1.896 1.00 79.81 70 ARG A O 1
ATOM 561 N N . ILE A 1 71 ? -6.764 6.290 3.125 1.00 80.44 71 ILE A N 1
ATOM 562 C CA . ILE A 1 71 ? -6.515 5.162 2.223 1.00 80.44 71 ILE A CA 1
ATOM 563 C C . ILE A 1 71 ? -7.683 4.169 2.297 1.00 80.44 71 ILE A C 1
ATOM 565 O O . ILE A 1 71 ? -8.239 3.805 1.265 1.00 80.44 71 ILE A O 1
ATOM 569 N N . THR A 1 72 ? -8.124 3.809 3.506 1.00 76.31 72 THR A N 1
ATOM 570 C CA . THR A 1 72 ? -9.226 2.864 3.729 1.00 76.31 72 THR A CA 1
ATOM 571 C C . THR A 1 72 ? -10.594 3.448 3.373 1.00 76.31 72 THR A C 1
ATOM 573 O O . THR A 1 72 ? -11.400 2.765 2.749 1.00 76.31 72 THR A O 1
ATOM 576 N N . ALA A 1 73 ? -10.850 4.726 3.667 1.00 71.62 73 ALA A N 1
ATOM 577 C CA . ALA A 1 73 ? -12.088 5.409 3.276 1.00 71.62 73 ALA A CA 1
ATOM 578 C C . ALA A 1 73 ? -12.138 5.761 1.778 1.00 71.62 73 ALA A C 1
ATOM 580 O O . ALA A 1 73 ? -13.222 5.852 1.204 1.00 71.62 73 ALA A O 1
ATOM 581 N N . GLY A 1 74 ? -10.979 5.960 1.140 1.00 60.94 74 GLY A N 1
ATOM 582 C CA . GLY A 1 74 ? -10.857 6.237 -0.294 1.00 60.94 74 GLY A CA 1
ATOM 583 C C . GLY A 1 74 ? -10.919 4.992 -1.186 1.00 60.94 74 GLY A C 1
ATOM 584 O O . GLY A 1 74 ? -11.123 5.130 -2.388 1.00 60.94 74 GLY A O 1
ATOM 585 N N . GLY A 1 75 ? -10.800 3.786 -0.617 1.00 51.94 75 GLY A N 1
ATOM 586 C CA . GLY A 1 75 ? -10.836 2.499 -1.327 1.00 51.94 75 GLY A CA 1
ATOM 587 C C . GLY A 1 75 ? -12.206 2.087 -1.881 1.00 51.94 75 GLY A C 1
ATOM 588 O O . GLY A 1 75 ? -12.395 0.932 -2.250 1.00 51.94 75 GLY A O 1
ATOM 589 N N . ARG A 1 76 ? -13.177 3.006 -1.944 1.00 44.44 76 ARG A N 1
ATOM 590 C CA . ARG A 1 76 ? -14.497 2.782 -2.542 1.00 44.44 76 ARG A CA 1
ATOM 591 C C . ARG A 1 76 ? -14.534 3.302 -3.979 1.00 44.44 76 ARG A C 1
ATOM 593 O O . ARG A 1 76 ? -15.306 4.203 -4.289 1.00 44.44 76 ARG A O 1
ATOM 600 N N . LEU A 1 77 ? -13.704 2.748 -4.853 1.00 42.53 77 LEU A N 1
ATOM 601 C CA . LEU A 1 77 ? -13.923 2.838 -6.295 1.00 42.53 77 LEU A CA 1
ATOM 602 C C . LEU A 1 77 ? -13.835 1.422 -6.854 1.00 42.53 77 LEU A C 1
ATOM 604 O O . LEU A 1 77 ? -12.790 0.782 -6.768 1.00 42.53 77 LEU A O 1
ATOM 608 N N . HIS A 1 78 ? -15.008 0.953 -7.282 1.00 39.53 78 HIS A N 1
ATOM 609 C CA . HIS A 1 78 ? -15.242 -0.320 -7.950 1.00 39.53 78 HIS A CA 1
ATOM 610 C C . HIS A 1 78 ? -14.502 -0.370 -9.291 1.00 39.53 78 HIS A C 1
ATOM 612 O O . HIS A 1 78 ? -14.314 0.711 -9.895 1.00 39.53 78 HIS A O 1
#

Secondary structure (DSSP, 8-state):
---------BTTBS-STT-SSSS-TTTS-S-HHHHHHHHHHHHHHHHHHTT--HHHHHHHHT--HHHHHHHHHH----